Protein AF-W2CES5-F1 (afdb_monomer_lite)

InterPro domains:
  IPR007936 Virulence-associated protein E-like domain [PF05272] (4-93)

Structure (mmCIF, N/CA/C/O backbone):
data_AF-W2CES5-F1
#
_entry.id   AF-W2CES5-F1
#
loop_
_atom_site.group_PDB
_atom_site.id
_atom_site.type_symbol
_atom_site.label_atom_id
_atom_site.label_alt_id
_atom_site.label_comp_id
_atom_site.label_asym_id
_atom_site.label_entity_id
_atom_site.label_seq_id
_atom_site.pdbx_PDB_ins_code
_atom_site.Cartn_x
_atom_site.Cartn_y
_atom_site.Cartn_z
_atom_site.occupancy
_atom_site.B_iso_or_equiv
_atom_site.auth_seq_id
_atom_site.auth_comp_id
_atom_site.auth_asym_id
_atom_site.auth_atom_id
_atom_site.pdbx_PDB_model_num
ATOM 1 N N . PRO A 1 1 ? -8.279 3.697 -14.169 1.00 76.44 1 PRO A N 1
ATOM 2 C CA . PRO A 1 1 ? -8.435 4.244 -12.798 1.00 76.44 1 PRO A CA 1
ATOM 3 C C . PRO A 1 1 ? -8.388 5.783 -12.778 1.00 76.44 1 PRO A C 1
ATOM 5 O O . PRO A 1 1 ? -7.478 6.381 -13.351 1.00 76.44 1 PRO A O 1
ATOM 8 N N . MET A 1 2 ? -9.388 6.410 -12.150 1.00 83.12 2 MET A N 1
ATOM 9 C CA . MET A 1 2 ? -9.498 7.867 -11.983 1.00 83.12 2 MET A CA 1
ATOM 10 C C . MET A 1 2 ? -9.436 8.230 -10.497 1.00 83.12 2 MET A C 1
ATOM 12 O O . MET A 1 2 ? -9.856 7.448 -9.644 1.00 83.12 2 MET A O 1
ATOM 16 N N . VAL A 1 3 ? -8.913 9.413 -10.187 1.00 83.44 3 VAL A N 1
ATOM 17 C CA . VAL A 1 3 ? -8.827 9.955 -8.831 1.00 83.44 3 VAL A CA 1
ATOM 18 C C . VAL A 1 3 ? -9.675 11.208 -8.741 1.00 83.44 3 VAL A C 1
ATOM 20 O O . VAL A 1 3 ? -9.553 12.117 -9.557 1.00 83.44 3 VAL A O 1
ATOM 23 N N . LYS A 1 4 ? -10.516 11.256 -7.710 1.00 87.06 4 LYS A N 1
ATOM 24 C CA . LYS A 1 4 ? -11.287 12.440 -7.343 1.00 87.06 4 LYS A CA 1
ATOM 25 C C . LYS A 1 4 ? -10.393 13.406 -6.581 1.00 87.06 4 LYS A C 1
ATOM 27 O O . LYS A 1 4 ? -9.937 13.076 -5.486 1.00 87.06 4 LYS A O 1
ATOM 32 N N . TYR A 1 5 ? -10.153 14.580 -7.148 1.00 86.50 5 TYR A N 1
ATOM 33 C CA . TYR A 1 5 ? -9.384 15.639 -6.506 1.00 86.50 5 TYR A CA 1
ATOM 34 C C . TYR A 1 5 ? -10.018 17.000 -6.793 1.00 86.50 5 TYR A C 1
ATOM 36 O O . TYR A 1 5 ? -10.640 17.211 -7.828 1.00 86.50 5 TYR A O 1
ATOM 44 N N . ARG A 1 6 ? -9.893 17.922 -5.838 1.00 89.38 6 ARG A N 1
ATOM 45 C CA . ARG A 1 6 ? -10.288 19.321 -6.005 1.00 89.38 6 ARG A CA 1
ATOM 46 C C . ARG A 1 6 ? -9.020 20.151 -6.013 1.00 89.38 6 ARG A C 1
ATOM 48 O O . ARG A 1 6 ? -8.342 20.216 -4.984 1.00 89.38 6 ARG A O 1
ATOM 55 N N . MET A 1 7 ? -8.715 20.781 -7.141 1.00 87.69 7 MET A N 1
ATOM 56 C CA . MET A 1 7 ? -7.562 21.669 -7.230 1.00 87.69 7 MET A CA 1
ATOM 57 C C . MET A 1 7 ? -7.689 22.840 -6.242 1.00 87.69 7 MET A C 1
ATOM 59 O O . MET A 1 7 ? -8.796 23.183 -5.802 1.00 87.69 7 MET A O 1
ATOM 63 N N . PRO A 1 8 ? -6.569 23.465 -5.840 1.00 91.94 8 PRO A N 1
ATOM 64 C CA . PRO A 1 8 ? -6.629 24.684 -5.049 1.00 91.94 8 PRO A CA 1
ATOM 65 C C . PRO A 1 8 ? -7.541 25.712 -5.732 1.00 91.94 8 PRO A C 1
ATOM 67 O O . PRO A 1 8 ? -7.416 25.947 -6.928 1.00 91.94 8 PRO A O 1
ATOM 70 N N . TYR A 1 9 ? -8.445 26.320 -4.959 1.00 90.44 9 TYR A N 1
ATOM 71 C CA . TYR A 1 9 ? -9.442 27.309 -5.406 1.00 90.44 9 TYR A CA 1
ATOM 72 C C . TYR A 1 9 ? -10.606 26.795 -6.270 1.00 90.44 9 TYR A C 1
ATOM 74 O O . TYR A 1 9 ? -11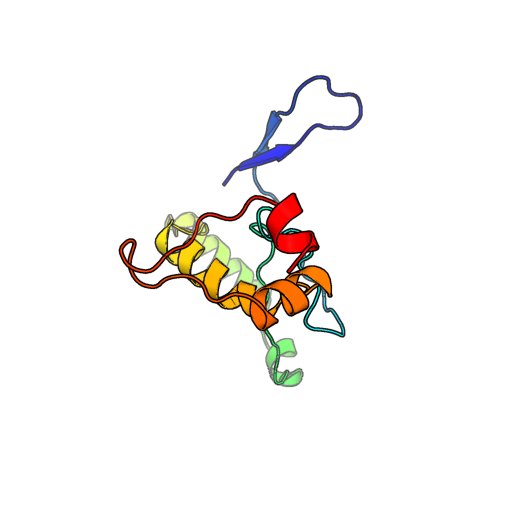.506 27.583 -6.567 1.00 90.44 9 TYR A O 1
ATOM 82 N N . ASP A 1 10 ? -10.664 25.502 -6.599 1.00 90.38 10 ASP A N 1
ATOM 83 C CA . ASP A 1 10 ? -11.820 24.948 -7.303 1.00 90.38 10 ASP A CA 1
ATOM 84 C C . ASP A 1 10 ? -13.041 24.772 -6.400 1.00 90.38 10 ASP A C 1
ATOM 86 O O . ASP A 1 10 ? -12.942 24.514 -5.196 1.00 90.38 10 ASP A O 1
ATOM 90 N N . LYS A 1 11 ? -14.227 24.89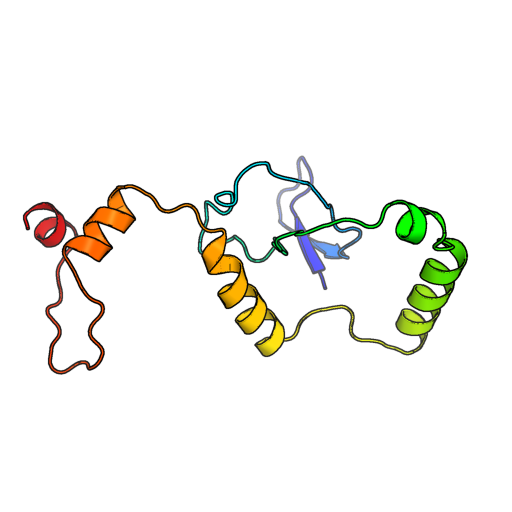4 -7.005 1.00 89.06 11 LYS A N 1
ATOM 91 C CA . LYS A 1 11 ? -15.513 24.753 -6.301 1.00 89.06 11 LYS A CA 1
ATOM 92 C C . LYS A 1 11 ? -15.990 23.306 -6.225 1.00 89.06 11 LYS A C 1
ATOM 94 O O . LYS A 1 11 ? -16.691 22.949 -5.279 1.00 89.06 11 LYS A O 1
ATOM 99 N N . HIS A 1 12 ? -15.616 22.483 -7.199 1.00 90.94 12 HIS A N 1
ATOM 100 C CA . HIS A 1 12 ? -16.113 21.121 -7.354 1.00 90.94 12 HIS A CA 1
ATOM 101 C C . HIS A 1 12 ? -14.961 20.123 -7.409 1.00 90.94 12 HIS A C 1
ATOM 103 O O . HIS A 1 12 ? -13.850 20.455 -7.802 1.00 90.94 12 HIS A O 1
ATOM 109 N N . VAL A 1 13 ? -15.232 18.903 -6.952 1.00 91.12 13 VAL A N 1
ATOM 110 C CA . VAL A 1 13 ? -14.299 17.783 -7.074 1.00 91.12 13 VAL A CA 1
ATOM 111 C C . VAL A 1 13 ? -14.406 17.249 -8.495 1.00 91.12 13 VAL A C 1
ATOM 113 O O . VAL A 1 13 ? -15.509 16.928 -8.938 1.00 91.12 13 VAL A O 1
ATOM 116 N N . GLU A 1 14 ? -13.274 17.122 -9.174 1.00 91.38 14 GLU A N 1
ATOM 117 C CA . GLU A 1 14 ? -13.193 16.581 -10.527 1.00 91.38 14 GLU A CA 1
ATOM 118 C C . GLU A 1 14 ? -12.467 15.233 -10.527 1.00 91.38 14 GLU A C 1
ATOM 120 O O . GLU A 1 14 ? -11.716 14.894 -9.605 1.00 91.38 14 GLU A O 1
ATOM 125 N N . GLU A 1 15 ? -12.736 14.424 -11.550 1.00 90.06 15 GLU A N 1
ATOM 126 C CA . GLU A 1 15 ? -12.058 13.149 -11.757 1.00 90.06 15 GLU A CA 1
ATOM 127 C C . GLU A 1 15 ? -10.895 13.329 -12.734 1.00 90.06 15 GLU A C 1
ATOM 129 O O . GLU A 1 15 ? -11.083 13.711 -13.888 1.00 90.06 15 GLU A O 1
ATOM 134 N N . HIS A 1 16 ? -9.688 12.999 -12.282 1.00 86.31 16 HIS A N 1
ATOM 135 C CA . HIS A 1 16 ? -8.470 13.072 -13.082 1.00 86.31 16 HIS A CA 1
ATOM 136 C C . HIS A 1 16 ? -7.844 11.685 -13.270 1.00 86.31 16 HIS A C 1
ATOM 138 O O . HIS A 1 16 ? -8.025 10.803 -12.425 1.00 86.31 16 HIS A O 1
ATOM 144 N N . PRO A 1 17 ? -7.076 11.461 -14.349 1.00 86.38 17 PRO A N 1
ATOM 145 C CA . PRO A 1 17 ? -6.299 10.237 -14.504 1.00 86.38 17 PRO A CA 1
ATOM 146 C C . PRO A 1 17 ? -5.321 10.038 -13.339 1.00 86.38 17 PRO A C 1
ATOM 148 O O . PRO A 1 17 ? -4.670 10.981 -12.890 1.00 86.38 17 PRO A O 1
ATOM 151 N N . HIS A 1 18 ? -5.190 8.800 -12.861 1.00 83.62 18 HIS A N 1
ATOM 152 C CA . HIS A 1 18 ? -4.154 8.458 -11.889 1.00 83.62 18 HIS A CA 1
ATOM 153 C C . HIS A 1 18 ? -2.778 8.478 -12.567 1.00 83.62 18 HIS A C 1
ATOM 155 O O . HIS A 1 18 ? -2.498 7.631 -13.413 1.00 83.62 18 HIS A O 1
ATOM 161 N N . MET A 1 19 ? -1.940 9.457 -12.218 1.00 83.94 19 MET A N 1
ATOM 162 C CA . MET A 1 19 ? -0.673 9.708 -12.917 1.00 83.94 19 MET A CA 1
ATOM 163 C C . MET A 1 19 ? 0.521 8.964 -12.318 1.00 83.94 19 MET A C 1
ATOM 165 O O . MET A 1 19 ? 1.413 8.552 -13.054 1.00 83.94 19 MET A O 1
ATOM 169 N N . ALA A 1 20 ? 0.570 8.827 -10.994 1.00 84.06 20 ALA A N 1
ATOM 170 C CA . ALA A 1 20 ? 1.721 8.269 -10.298 1.00 84.06 20 ALA A CA 1
ATOM 171 C C . ALA A 1 20 ? 1.317 7.680 -8.947 1.00 84.06 20 ALA A C 1
ATOM 173 O O . ALA A 1 20 ? 0.409 8.187 -8.292 1.00 84.06 20 ALA A O 1
ATOM 174 N N . SER A 1 21 ? 2.058 6.658 -8.525 1.00 85.56 21 SER A N 1
ATOM 175 C CA . SER A 1 21 ? 2.026 6.124 -7.166 1.00 85.56 21 SER A CA 1
ATOM 176 C C . SER A 1 21 ? 3.249 6.614 -6.399 1.00 85.56 21 SER A C 1
ATOM 178 O O . SER A 1 21 ? 4.325 6.782 -6.973 1.00 85.56 21 SER A O 1
ATOM 180 N N . PHE A 1 22 ? 3.093 6.799 -5.093 1.00 88.12 22 PHE A N 1
ATOM 181 C CA . PHE A 1 22 ? 4.201 7.099 -4.193 1.00 88.12 22 PHE A CA 1
ATOM 182 C C . PHE A 1 22 ? 4.540 5.865 -3.370 1.00 88.12 22 PHE A C 1
ATOM 184 O O . PHE A 1 22 ? 3.661 5.080 -3.020 1.00 88.12 22 PHE A O 1
ATOM 191 N N . VAL A 1 23 ? 5.821 5.718 -3.052 1.00 90.00 23 VAL A N 1
ATOM 192 C CA . VAL A 1 23 ? 6.323 4.686 -2.149 1.00 90.00 23 VAL A CA 1
ATOM 193 C C . VAL A 1 23 ? 7.076 5.365 -1.014 1.00 90.00 23 VAL A C 1
ATOM 195 O O . VAL A 1 23 ? 7.815 6.326 -1.235 1.00 90.00 23 VAL A O 1
ATOM 198 N N . ALA A 1 24 ? 6.861 4.882 0.203 1.00 88.75 24 ALA A N 1
ATOM 199 C CA . ALA A 1 24 ? 7.519 5.364 1.406 1.00 88.75 24 ALA A CA 1
ATOM 200 C C . ALA A 1 24 ? 7.805 4.182 2.336 1.00 88.75 24 ALA A C 1
ATOM 202 O O . ALA A 1 24 ? 7.113 3.168 2.286 1.00 88.75 24 ALA A O 1
ATOM 203 N N . SER A 1 25 ? 8.823 4.326 3.182 1.00 89.12 25 SER A N 1
ATOM 204 C CA . SER A 1 25 ? 9.135 3.380 4.253 1.00 89.12 25 SER A CA 1
ATOM 205 C C . SER A 1 25 ? 8.697 3.949 5.598 1.00 89.12 25 SER A C 1
ATOM 207 O O . SER A 1 25 ? 8.913 5.133 5.867 1.00 89.12 25 SER A O 1
ATOM 209 N N . VAL A 1 26 ? 8.154 3.094 6.456 1.00 86.50 26 VAL A N 1
ATOM 210 C CA . VAL A 1 26 ? 7.793 3.409 7.843 1.00 86.50 26 VAL A CA 1
ATOM 211 C C . VAL A 1 26 ? 8.598 2.521 8.793 1.00 86.50 26 VAL A C 1
ATOM 213 O O . VAL A 1 26 ? 9.015 1.431 8.415 1.00 86.50 26 VAL A O 1
ATOM 216 N N . ASN A 1 27 ? 8.859 3.001 10.012 1.00 81.44 27 ASN A N 1
ATOM 217 C CA . ASN A 1 27 ? 9.625 2.241 11.011 1.00 81.44 27 ASN A CA 1
ATOM 218 C C . ASN A 1 27 ? 8.764 1.254 11.814 1.00 81.44 27 ASN A C 1
ATOM 220 O O . ASN A 1 27 ? 9.307 0.328 12.406 1.00 81.44 27 ASN A O 1
ATOM 224 N N . GLY A 1 28 ? 7.455 1.492 11.896 1.00 76.69 28 GLY A N 1
ATOM 225 C CA . GLY A 1 28 ? 6.501 0.641 12.604 1.00 76.69 28 GLY A CA 1
ATOM 226 C C . GLY A 1 28 ? 5.394 0.182 11.664 1.00 76.69 28 GLY A C 1
ATOM 227 O O . GLY A 1 28 ? 5.178 0.802 10.622 1.00 76.69 28 GLY A O 1
ATOM 228 N N . ASN A 1 29 ? 4.697 -0.885 12.046 1.00 75.62 29 ASN A N 1
ATOM 229 C CA . ASN A 1 29 ? 3.639 -1.471 11.222 1.00 75.62 29 ASN A CA 1
ATOM 230 C C . ASN A 1 29 ? 2.310 -0.710 11.338 1.00 75.62 29 ASN A C 1
ATOM 232 O O . ASN A 1 29 ? 1.502 -0.765 10.419 1.00 75.62 29 ASN A O 1
ATOM 236 N N . ASP A 1 30 ? 2.128 0.079 12.396 1.00 75.69 30 ASP A N 1
ATOM 237 C CA . ASP A 1 30 ? 0.861 0.739 12.710 1.00 75.69 30 ASP A CA 1
ATOM 238 C C . ASP A 1 30 ? 0.812 2.149 12.106 1.00 75.69 30 ASP A C 1
ATOM 240 O O . ASP A 1 30 ? 1.137 3.144 12.760 1.00 75.69 30 ASP A O 1
ATOM 244 N N . PHE A 1 31 ? 0.424 2.259 10.833 1.00 80.06 31 PHE A N 1
ATOM 245 C CA . PHE A 1 31 ? 0.314 3.564 10.158 1.00 80.06 31 PHE A CA 1
ATOM 246 C C . PHE A 1 31 ? -1.042 3.820 9.498 1.00 80.06 31 PHE A C 1
ATOM 248 O O . PHE A 1 31 ? -1.339 4.961 9.131 1.00 80.06 31 PHE A O 1
ATOM 255 N N . LEU A 1 32 ? -1.882 2.794 9.361 1.00 81.75 32 LEU A N 1
ATOM 256 C CA . LEU A 1 32 ? -3.225 2.943 8.815 1.00 81.75 32 LEU A CA 1
ATOM 257 C C . LEU A 1 32 ? -4.196 3.316 9.941 1.00 81.75 32 LEU A C 1
ATOM 259 O O . LEU A 1 32 ? -4.652 2.465 10.697 1.00 81.75 32 LEU A O 1
ATOM 263 N N . THR A 1 33 ? -4.487 4.612 10.075 1.00 74.62 33 THR A N 1
ATOM 264 C CA . THR A 1 33 ? -5.357 5.153 11.138 1.00 74.62 33 THR A CA 1
ATOM 265 C C . THR A 1 33 ? -6.837 5.203 10.765 1.00 74.62 33 THR A C 1
ATOM 267 O O . THR A 1 33 ? -7.686 5.269 11.647 1.00 74.62 33 THR A O 1
ATOM 270 N N . ASP A 1 34 ? -7.163 5.186 9.470 1.00 72.25 34 ASP A N 1
ATOM 271 C CA . ASP A 1 34 ? -8.542 5.153 8.979 1.00 72.25 34 ASP A CA 1
ATOM 272 C C . ASP A 1 34 ? -8.852 3.761 8.400 1.00 72.25 34 ASP A C 1
ATOM 274 O O . ASP A 1 34 ? -8.464 3.477 7.256 1.00 72.25 34 ASP A O 1
ATOM 278 N N . PRO A 1 35 ? -9.568 2.892 9.138 1.00 60.34 35 PRO A N 1
ATOM 279 C CA . PRO A 1 35 ? -9.894 1.541 8.681 1.00 60.34 35 PRO A CA 1
ATOM 280 C C . PRO A 1 35 ? -10.775 1.531 7.419 1.00 60.34 35 PRO A C 1
ATOM 282 O O . PRO A 1 35 ? -10.784 0.554 6.675 1.00 60.34 35 PRO A O 1
ATOM 285 N N . THR A 1 36 ? -11.478 2.630 7.114 1.00 61.75 36 THR A N 1
ATOM 286 C CA . THR A 1 36 ? -12.378 2.730 5.949 1.00 61.75 36 THR A CA 1
ATOM 287 C C . THR A 1 36 ? -11.740 3.414 4.733 1.00 61.75 36 THR A C 1
ATOM 289 O O . THR A 1 36 ? -12.116 3.136 3.583 1.00 61.75 36 THR A O 1
ATOM 292 N N . GLY A 1 37 ? -10.758 4.290 4.976 1.00 62.56 37 GLY A N 1
ATOM 293 C CA . GLY A 1 37 ? -10.091 5.139 3.983 1.00 62.56 37 GLY A CA 1
ATOM 294 C C . GLY A 1 37 ? -8.717 4.656 3.515 1.00 62.56 37 GLY A C 1
ATOM 295 O O . GLY A 1 37 ? -8.169 5.220 2.562 1.00 62.56 37 GLY A O 1
ATOM 296 N N . SER A 1 38 ? -8.189 3.576 4.095 1.00 64.75 38 SER A N 1
ATOM 297 C CA . SER A 1 38 ? -6.845 3.047 3.796 1.00 64.75 38 SER A CA 1
ATOM 298 C C . SER A 1 38 ? -6.701 2.330 2.445 1.00 64.75 38 SER A C 1
ATOM 300 O O . SER A 1 38 ? -5.646 1.807 2.111 1.00 64.75 38 SER A O 1
ATOM 302 N N . ARG A 1 39 ? -7.730 2.397 1.593 1.00 66.75 39 ARG A N 1
ATOM 303 C CA . ARG A 1 39 ? -7.815 1.789 0.247 1.00 66.75 39 ARG A CA 1
ATOM 304 C C . ARG A 1 39 ? -6.747 2.244 -0.752 1.00 66.75 39 ARG A C 1
ATOM 306 O O . ARG A 1 39 ? -6.683 1.717 -1.856 1.00 66.75 39 ARG A O 1
ATOM 313 N N . ARG A 1 40 ? -5.993 3.291 -0.413 1.00 77.81 40 ARG A N 1
ATOM 314 C CA . ARG A 1 40 ? -4.950 3.892 -1.259 1.00 77.81 40 ARG A CA 1
ATOM 315 C C . ARG A 1 40 ? -3.540 3.479 -0.843 1.00 77.81 40 ARG A C 1
ATOM 317 O O . ARG A 1 40 ? -2.584 3.932 -1.466 1.00 77.81 40 ARG A O 1
ATOM 324 N N . PHE A 1 41 ? -3.415 2.654 0.192 1.00 83.38 41 PHE A N 1
ATOM 325 C CA . PHE A 1 41 ? -2.145 2.108 0.637 1.00 83.38 41 PHE A CA 1
ATOM 326 C C . PHE A 1 41 ? -2.022 0.658 0.179 1.00 83.38 41 PHE A C 1
ATOM 328 O O . PHE A 1 41 ? -2.985 -0.101 0.224 1.00 83.38 41 PHE A O 1
ATOM 335 N N . LEU A 1 42 ? -0.823 0.299 -0.270 1.00 87.00 42 LEU A N 1
ATOM 336 C CA . LEU A 1 42 ? -0.423 -1.070 -0.580 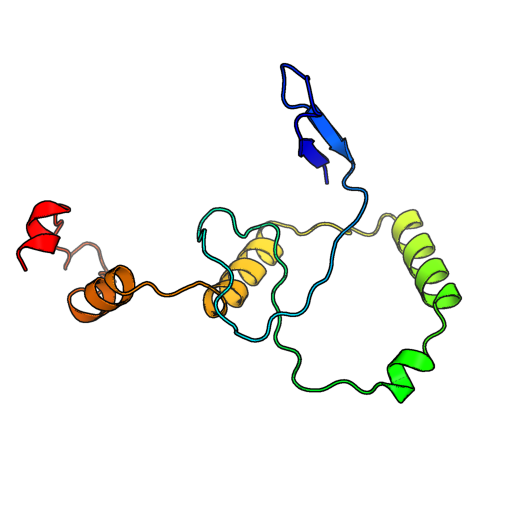1.00 87.00 42 LEU A CA 1
ATOM 337 C C . LEU A 1 42 ? 0.671 -1.458 0.420 1.00 87.00 42 LEU A C 1
ATOM 339 O O . LEU A 1 42 ? 1.852 -1.377 0.072 1.00 87.00 42 LEU A O 1
ATOM 343 N N . PRO A 1 43 ? 0.312 -1.742 1.685 1.00 87.81 43 PRO A N 1
ATOM 344 C CA . PRO A 1 43 ? 1.291 -2.093 2.698 1.00 87.81 43 PRO A CA 1
ATOM 345 C C . PRO A 1 43 ? 1.843 -3.494 2.434 1.00 87.81 43 PRO A C 1
ATOM 347 O O . PRO A 1 43 ? 1.114 -4.404 2.048 1.00 87.81 43 PRO A O 1
ATOM 350 N N . PHE A 1 44 ? 3.138 -3.669 2.654 1.00 87.06 44 PHE A N 1
ATOM 351 C CA . PHE A 1 44 ? 3.765 -4.981 2.721 1.00 87.06 44 PHE A CA 1
ATOM 352 C C . PHE A 1 44 ? 5.026 -4.889 3.574 1.00 87.06 44 PHE A C 1
ATOM 354 O O . PHE A 1 44 ? 5.700 -3.855 3.607 1.00 87.06 44 PHE A O 1
ATOM 361 N N . GLU A 1 45 ? 5.353 -5.979 4.257 1.00 88.06 45 GLU A N 1
ATOM 362 C CA . GLU A 1 45 ? 6.579 -6.077 5.038 1.00 88.06 45 GLU A CA 1
ATOM 363 C C . GLU A 1 45 ? 7.751 -6.490 4.139 1.00 88.06 45 GLU A C 1
ATOM 365 O O . GLU A 1 45 ? 7.660 -7.420 3.334 1.00 88.06 45 GLU A O 1
ATOM 370 N N . VAL A 1 46 ? 8.883 -5.798 4.279 1.00 88.31 46 VAL A N 1
ATOM 371 C CA . VAL A 1 46 ? 10.116 -6.123 3.556 1.00 88.31 46 VAL A CA 1
ATOM 372 C C . VAL A 1 46 ? 11.078 -6.831 4.501 1.00 88.31 46 VAL A C 1
ATOM 374 O O . VAL A 1 46 ? 11.744 -6.193 5.310 1.00 88.31 46 VAL A O 1
ATOM 377 N N . LEU A 1 47 ? 11.189 -8.154 4.361 1.00 90.69 47 LEU A N 1
ATOM 378 C CA . LEU A 1 47 ? 12.052 -8.978 5.217 1.00 90.69 47 LEU A CA 1
ATOM 379 C C . LEU A 1 47 ? 13.548 -8.781 4.929 1.00 90.69 47 LEU A C 1
ATOM 381 O O . LEU A 1 47 ? 14.380 -8.809 5.832 1.00 90.69 47 LEU A O 1
ATOM 385 N N . SER A 1 48 ? 13.917 -8.621 3.655 1.00 93.31 48 SER A N 1
ATOM 386 C CA . SER A 1 48 ? 15.299 -8.366 3.240 1.00 93.31 48 SER A CA 1
ATOM 387 C C . SER A 1 48 ? 15.356 -7.753 1.843 1.00 93.31 48 SER A C 1
ATOM 389 O O . SER A 1 48 ? 14.441 -7.924 1.038 1.00 93.31 48 SER A O 1
ATOM 391 N N . ILE A 1 49 ? 16.448 -7.041 1.550 1.00 92.19 49 ILE A N 1
ATOM 392 C CA . ILE A 1 49 ? 16.688 -6.420 0.245 1.00 92.19 49 ILE A CA 1
ATOM 393 C C . ILE A 1 49 ? 18.050 -6.869 -0.277 1.00 92.19 49 ILE A C 1
ATOM 395 O O . ILE A 1 49 ? 19.087 -6.557 0.310 1.00 92.19 49 ILE A O 1
ATOM 399 N N . ASP A 1 50 ? 18.058 -7.536 -1.431 1.00 95.62 50 ASP A N 1
ATOM 400 C CA . ASP A 1 50 ? 19.282 -7.742 -2.205 1.00 95.62 50 ASP A CA 1
ATOM 401 C C . ASP A 1 50 ? 19.570 -6.497 -3.054 1.00 95.62 50 ASP A C 1
ATOM 403 O O . ASP A 1 50 ? 19.079 -6.330 -4.176 1.00 95.62 50 ASP A O 1
ATOM 407 N N . ILE A 1 51 ? 20.382 -5.599 -2.496 1.00 94.44 51 ILE A N 1
ATOM 408 C CA . ILE A 1 51 ? 20.713 -4.325 -3.138 1.00 94.44 51 ILE A CA 1
ATOM 409 C C . ILE A 1 51 ? 21.558 -4.493 -4.406 1.00 94.44 51 ILE A C 1
ATOM 411 O O . ILE A 1 51 ? 21.458 -3.674 -5.321 1.00 94.44 51 ILE A O 1
ATOM 415 N N . ASN A 1 52 ? 22.384 -5.540 -4.485 1.00 96.50 52 ASN A N 1
ATOM 416 C CA . ASN A 1 52 ? 23.243 -5.767 -5.646 1.00 96.50 52 ASN A CA 1
ATOM 417 C C . ASN A 1 52 ? 22.400 -6.217 -6.833 1.00 96.50 52 ASN A C 1
ATOM 419 O O . ASN A 1 52 ? 22.540 -5.676 -7.931 1.00 96.50 52 ASN A O 1
ATOM 423 N N . ARG A 1 53 ? 21.465 -7.140 -6.587 1.00 95.19 53 ARG A N 1
ATOM 424 C CA . ARG A 1 53 ? 20.495 -7.559 -7.595 1.00 95.19 53 ARG A CA 1
ATOM 425 C C . ARG A 1 53 ? 19.607 -6.399 -8.030 1.00 95.19 53 ARG A C 1
ATOM 427 O O . ARG A 1 53 ? 19.439 -6.212 -9.229 1.00 95.19 53 ARG A O 1
ATOM 434 N N . ALA A 1 54 ? 19.103 -5.591 -7.094 1.00 92.31 54 ALA A N 1
ATOM 435 C CA . ALA A 1 54 ? 18.269 -4.430 -7.419 1.00 92.31 54 ALA A CA 1
ATOM 436 C C . ALA A 1 54 ? 18.997 -3.412 -8.316 1.00 92.31 54 ALA A C 1
ATOM 438 O O . ALA A 1 54 ? 18.421 -2.917 -9.280 1.00 92.31 54 ALA A O 1
ATOM 439 N N . ARG A 1 55 ? 20.282 -3.142 -8.050 1.00 94.62 55 ARG A N 1
ATOM 440 C CA . ARG A 1 55 ? 21.111 -2.239 -8.871 1.00 94.62 55 ARG A CA 1
ATOM 441 C C . ARG A 1 55 ? 21.441 -2.794 -10.255 1.00 94.62 55 ARG A C 1
ATOM 443 O O . ARG A 1 55 ? 21.708 -2.014 -11.162 1.00 94.62 55 ARG A O 1
ATOM 450 N N . ALA A 1 56 ? 21.454 -4.116 -10.411 1.00 96.56 56 ALA A N 1
ATOM 451 C CA . ALA A 1 56 ? 21.714 -4.767 -11.691 1.00 96.56 56 ALA A CA 1
ATOM 452 C C . ALA A 1 56 ? 20.494 -4.758 -12.631 1.00 96.56 56 ALA A C 1
ATOM 454 O O . ALA A 1 56 ? 20.642 -5.034 -13.822 1.00 96.56 56 ALA A O 1
ATOM 455 N N . VAL A 1 57 ? 19.295 -4.451 -12.122 1.00 95.44 57 VAL A N 1
ATOM 456 C CA . VAL A 1 57 ? 18.084 -4.349 -12.944 1.00 95.44 57 VAL A CA 1
ATOM 457 C C . VAL A 1 57 ? 18.189 -3.140 -13.875 1.00 95.44 57 VAL A C 1
ATOM 459 O O . VAL A 1 57 ? 18.343 -2.003 -13.433 1.00 95.44 57 VAL A O 1
ATOM 462 N N . SER A 1 58 ? 18.068 -3.379 -15.182 1.00 96.38 58 SER A N 1
ATOM 463 C CA . SER A 1 58 ? 17.983 -2.307 -16.175 1.00 96.38 58 SER A CA 1
ATOM 464 C C . SER A 1 58 ? 16.598 -1.667 -16.138 1.00 96.38 58 SER A C 1
ATOM 466 O O . SER A 1 58 ? 15.604 -2.299 -16.498 1.00 96.38 58 SER A O 1
ATOM 468 N N . MET A 1 59 ? 16.532 -0.395 -15.743 1.00 95.25 59 MET A N 1
ATOM 469 C CA . MET A 1 59 ? 15.267 0.341 -15.715 1.00 95.25 59 MET A CA 1
ATOM 470 C C . MET A 1 59 ? 14.699 0.577 -17.125 1.00 95.25 59 MET A C 1
ATOM 472 O O . MET A 1 59 ? 13.484 0.604 -17.299 1.00 95.25 59 MET A O 1
ATOM 476 N N . ASP A 1 60 ? 15.556 0.662 -18.146 1.00 97.25 60 ASP A N 1
ATOM 477 C CA . ASP A 1 60 ? 15.121 0.748 -19.546 1.00 97.25 60 ASP A CA 1
ATOM 478 C C . ASP A 1 60 ? 14.348 -0.507 -19.967 1.00 97.25 60 ASP A C 1
ATOM 480 O O . ASP A 1 60 ? 13.310 -0.405 -20.621 1.00 97.25 60 ASP A O 1
ATOM 484 N N . ALA A 1 61 ? 14.818 -1.689 -19.549 1.00 96.94 61 ALA A N 1
ATOM 485 C CA . ALA A 1 61 ? 14.122 -2.947 -19.803 1.00 96.94 61 ALA A CA 1
ATOM 486 C C . ALA A 1 61 ? 12.768 -2.997 -19.076 1.00 96.94 61 ALA A C 1
ATOM 488 O O . ALA A 1 61 ? 11.763 -3.357 -19.687 1.00 96.94 61 ALA A O 1
ATOM 489 N N . VAL A 1 62 ? 12.725 -2.557 -17.812 1.00 95.69 62 VAL A N 1
ATOM 490 C CA . VAL A 1 62 ? 11.482 -2.469 -17.025 1.00 95.69 62 VAL A CA 1
ATOM 491 C C . VAL A 1 62 ? 10.462 -1.553 -17.707 1.00 95.69 62 VAL A C 1
ATOM 493 O O . VAL A 1 62 ? 9.303 -1.932 -17.876 1.00 95.69 62 VAL A O 1
ATOM 496 N N . TYR A 1 63 ? 10.873 -0.363 -18.155 1.00 95.44 63 TYR A N 1
ATOM 497 C CA . TYR A 1 63 ? 9.969 0.554 -18.852 1.00 95.44 63 TYR A CA 1
ATOM 498 C C . TYR A 1 63 ? 9.535 0.035 -20.224 1.00 95.44 63 TYR A C 1
ATOM 500 O O . TYR A 1 63 ? 8.387 0.253 -20.622 1.00 95.44 63 TYR A O 1
ATOM 508 N N . ALA A 1 64 ? 10.418 -0.659 -20.947 1.00 97.38 64 ALA A N 1
ATOM 509 C CA . ALA A 1 64 ? 10.070 -1.290 -22.215 1.00 97.38 64 ALA A CA 1
ATOM 510 C C . ALA A 1 64 ? 8.982 -2.360 -22.027 1.00 97.38 64 ALA A C 1
ATOM 512 O O . ALA A 1 64 ? 7.995 -2.368 -22.768 1.00 97.38 64 ALA A O 1
ATOM 513 N N . GLU A 1 65 ? 9.118 -3.207 -21.005 1.00 97.06 65 GLU A N 1
ATOM 514 C CA . GLU A 1 65 ? 8.126 -4.227 -20.658 1.00 97.06 65 GLU A CA 1
ATOM 515 C C . GLU A 1 65 ? 6.801 -3.601 -20.205 1.00 97.06 65 GLU A C 1
ATOM 517 O O . GLU A 1 65 ? 5.745 -3.940 -20.741 1.00 97.06 65 GLU A O 1
ATOM 522 N N . ALA A 1 66 ? 6.846 -2.616 -19.302 1.00 94.81 66 ALA A N 1
ATOM 523 C CA . ALA A 1 66 ? 5.653 -1.911 -18.833 1.00 94.81 66 ALA A CA 1
ATOM 524 C C . ALA A 1 66 ? 4.880 -1.250 -19.988 1.00 94.81 66 ALA A C 1
ATOM 526 O O . ALA A 1 66 ? 3.652 -1.339 -20.059 1.00 94.81 66 ALA A O 1
ATOM 527 N N . LYS A 1 67 ? 5.593 -0.633 -20.940 1.00 95.25 67 LYS A N 1
ATOM 528 C CA . LYS A 1 67 ? 4.987 -0.064 -22.151 1.00 95.25 67 LYS A CA 1
ATOM 529 C C . LYS A 1 67 ? 4.349 -1.145 -23.023 1.00 95.25 67 LYS A C 1
ATOM 531 O O . LYS A 1 67 ? 3.247 -0.931 -23.524 1.00 95.25 67 LYS A O 1
ATOM 536 N N . SER A 1 68 ? 5.017 -2.284 -23.196 1.00 97.38 68 SER A N 1
ATOM 537 C CA . SER A 1 68 ? 4.482 -3.417 -23.960 1.00 97.38 68 SER A CA 1
ATOM 538 C C . SER A 1 68 ? 3.192 -3.960 -23.337 1.00 97.38 68 SER A C 1
ATOM 540 O O . SER A 1 68 ? 2.216 -4.172 -24.052 1.00 97.38 68 SER A O 1
ATOM 542 N N . LEU A 1 69 ? 3.158 -4.130 -22.010 1.00 96.06 69 LEU A N 1
ATOM 543 C CA . LEU A 1 69 ? 1.967 -4.557 -21.265 1.00 96.06 69 LEU A CA 1
ATOM 544 C C . LEU A 1 69 ? 0.817 -3.553 -21.402 1.00 96.06 69 LEU A C 1
ATOM 546 O O . LEU A 1 69 ? -0.330 -3.929 -21.633 1.00 96.06 69 LEU A O 1
ATOM 550 N N . LEU A 1 70 ? 1.116 -2.256 -21.320 1.00 92.50 70 LEU A N 1
ATOM 551 C CA . LEU A 1 70 ? 0.104 -1.225 -21.528 1.00 92.50 70 LEU A CA 1
ATOM 552 C C . LEU A 1 70 ? -0.486 -1.296 -22.946 1.00 92.50 70 LEU A C 1
ATOM 554 O O . LEU A 1 70 ? -1.700 -1.210 -23.119 1.00 92.50 70 LEU A O 1
ATOM 558 N N . GLN A 1 71 ? 0.365 -1.481 -23.959 1.00 95.38 71 GLN A N 1
ATOM 559 C CA . GLN A 1 71 ? -0.056 -1.592 -25.358 1.00 95.38 71 GLN A CA 1
ATOM 560 C C . GLN A 1 71 ? -0.841 -2.876 -25.650 1.00 95.38 71 GLN A C 1
ATOM 562 O O . GLN A 1 71 ? -1.702 -2.863 -26.528 1.00 95.38 71 GLN A O 1
ATOM 567 N N . SER A 1 72 ? -0.587 -3.963 -24.915 1.00 96.81 72 SER A N 1
ATOM 568 C CA . SER A 1 72 ? -1.346 -5.213 -25.032 1.00 96.81 72 SER A CA 1
ATOM 569 C C . SER A 1 72 ? -2.694 -5.188 -24.300 1.00 96.81 72 SER A C 1
ATOM 571 O O . SER A 1 72 ? -3.439 -6.163 -24.371 1.00 96.81 72 SER A O 1
ATOM 573 N N . GLY A 1 73 ? -3.034 -4.084 -23.624 1.00 94.12 73 GLY A N 1
ATOM 574 C CA . GLY A 1 73 ? -4.286 -3.947 -22.879 1.00 94.12 73 GLY A CA 1
ATOM 575 C C . GLY A 1 73 ? -4.260 -4.627 -21.511 1.00 94.12 73 GLY A C 1
ATOM 576 O O . GLY A 1 73 ? -5.316 -4.983 -20.988 1.00 94.12 73 GLY A O 1
ATOM 577 N N . TYR A 1 74 ? -3.073 -4.819 -20.925 1.00 94.25 74 TYR A N 1
ATOM 578 C CA . TYR A 1 74 ? -2.934 -5.379 -19.585 1.00 94.25 74 TYR A CA 1
ATOM 579 C C . TYR A 1 74 ? 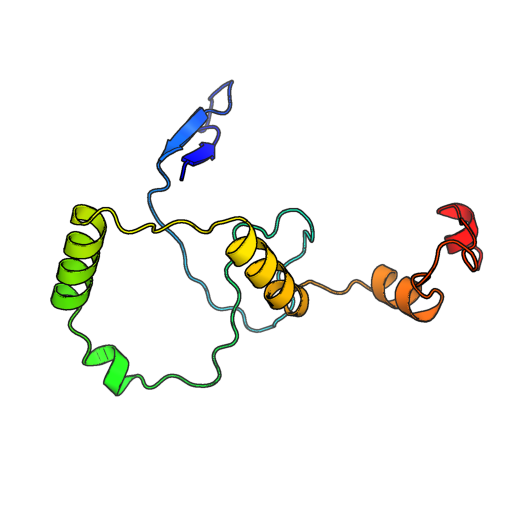-3.721 -4.563 -18.549 1.00 94.25 74 TYR A C 1
ATOM 581 O O . TYR A 1 74 ? -3.657 -3.329 -18.510 1.00 94.25 74 TYR A O 1
ATOM 589 N N . ARG A 1 75 ? -4.450 -5.260 -17.673 1.00 91.25 75 ARG A N 1
ATOM 590 C CA . ARG A 1 75 ? -5.209 -4.640 -16.587 1.00 91.25 75 ARG A CA 1
ATOM 591 C C . ARG A 1 75 ? -4.266 -4.278 -15.442 1.00 91.25 75 ARG A C 1
ATOM 593 O O . ARG A 1 75 ? -3.859 -5.131 -14.668 1.00 91.25 75 ARG A O 1
ATOM 600 N N . TYR A 1 76 ? -3.957 -2.993 -15.319 1.00 87.06 76 TYR A N 1
ATOM 601 C CA . TYR A 1 76 ? -3.075 -2.458 -14.273 1.00 87.06 76 TYR A CA 1
ATOM 602 C C . TYR A 1 76 ? -3.827 -1.925 -13.038 1.00 87.06 76 TYR A C 1
ATOM 604 O O . TYR A 1 76 ? -3.244 -1.237 -12.204 1.00 87.06 76 TYR A O 1
ATOM 612 N N . TRP A 1 77 ? -5.132 -2.184 -12.935 1.00 86.81 77 TRP A N 1
ATOM 613 C CA . TRP A 1 77 ? -5.955 -1.849 -11.772 1.00 86.81 77 TRP A CA 1
ATOM 614 C C . TRP A 1 77 ? -6.538 -3.117 -11.154 1.00 86.81 77 TRP A C 1
ATOM 616 O O . TRP A 1 77 ? -6.806 -4.085 -11.867 1.00 86.81 77 TRP A O 1
ATOM 626 N N . PHE A 1 78 ? -6.764 -3.078 -9.845 1.00 85.88 78 PHE A N 1
ATOM 627 C CA . PHE A 1 78 ? -7.321 -4.203 -9.110 1.00 85.88 78 PHE A CA 1
ATOM 628 C C . PHE A 1 78 ? -8.824 -4.381 -9.376 1.00 85.88 78 PHE A C 1
ATOM 630 O O . PHE A 1 78 ? -9.546 -3.398 -9.579 1.00 85.88 78 PHE A O 1
ATOM 637 N N . ASN A 1 79 ? -9.289 -5.627 -9.386 1.00 89.81 79 ASN A N 1
ATOM 638 C CA . ASN A 1 79 ? -10.701 -5.996 -9.306 1.00 89.81 79 ASN A CA 1
ATOM 639 C C . ASN A 1 79 ? -11.156 -6.131 -7.843 1.00 89.81 79 ASN A C 1
ATOM 641 O O . ASN A 1 79 ? -10.363 -5.998 -6.916 1.00 89.81 79 ASN A O 1
ATOM 645 N N . ASP A 1 80 ? -12.442 -6.406 -7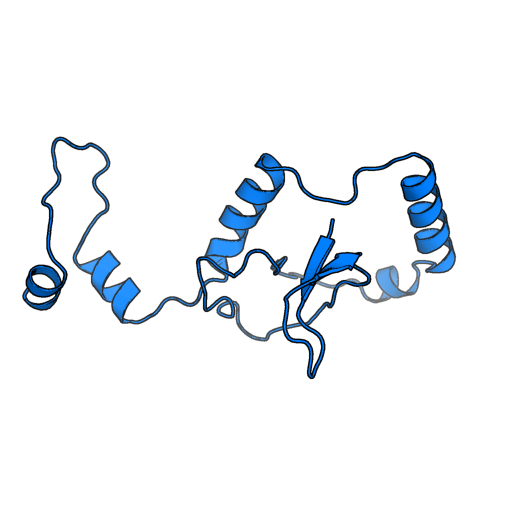.640 1.00 87.94 80 ASP A N 1
ATOM 646 C CA . ASP A 1 80 ? -13.027 -6.487 -6.298 1.00 87.94 80 ASP A CA 1
ATOM 647 C C . ASP A 1 80 ? -12.419 -7.613 -5.442 1.00 87.94 80 ASP A C 1
ATOM 649 O O . ASP A 1 80 ? -12.283 -7.457 -4.231 1.00 87.94 80 ASP A O 1
ATOM 653 N N . GLU A 1 81 ? -12.004 -8.720 -6.062 1.00 90.94 81 GLU A N 1
ATOM 654 C CA . GLU A 1 81 ? -11.361 -9.853 -5.383 1.00 90.94 81 GLU A CA 1
ATOM 655 C C . GLU A 1 81 ? -9.948 -9.490 -4.903 1.00 90.94 81 GLU A C 1
ATOM 657 O O . GLU A 1 81 ? -9.629 -9.677 -3.731 1.00 90.94 81 GLU A O 1
ATOM 662 N N . GLU A 1 82 ? -9.135 -8.895 -5.780 1.00 89.12 82 GLU A N 1
ATOM 663 C CA . GLU A 1 82 ? -7.783 -8.404 -5.485 1.00 89.12 82 GLU A CA 1
ATOM 664 C C . GLU A 1 82 ? -7.825 -7.287 -4.427 1.00 89.12 82 GLU A C 1
ATOM 666 O O . GLU A 1 82 ? -6.969 -7.212 -3.548 1.00 89.12 82 GLU A O 1
ATOM 671 N N . ILE A 1 83 ? -8.854 -6.433 -4.467 1.00 85.69 83 ILE A N 1
ATOM 672 C CA . ILE A 1 83 ? -9.096 -5.408 -3.445 1.00 85.69 83 ILE A CA 1
ATOM 673 C C . ILE A 1 83 ? -9.442 -6.051 -2.092 1.00 85.69 83 ILE A C 1
ATOM 675 O O . ILE A 1 83 ? -8.949 -5.601 -1.058 1.00 85.69 83 ILE A O 1
ATOM 679 N N . ALA A 1 84 ? -10.280 -7.090 -2.073 1.00 85.62 84 ALA A N 1
ATOM 680 C CA . ALA A 1 84 ? -10.655 -7.783 -0.841 1.00 85.62 84 ALA A CA 1
ATOM 681 C C . ALA A 1 84 ? -9.476 -8.545 -0.215 1.00 85.62 84 ALA A C 1
ATOM 683 O O . ALA A 1 84 ? -9.350 -8.588 1.010 1.00 85.62 84 ALA A O 1
ATOM 684 N N . GLU A 1 85 ? -8.612 -9.137 -1.039 1.00 87.88 85 GLU A N 1
ATOM 685 C CA . GLU A 1 85 ? -7.346 -9.725 -0.597 1.00 87.88 85 GLU A CA 1
ATOM 686 C C . GLU A 1 85 ? -6.434 -8.656 0.008 1.00 87.88 85 GLU A C 1
ATOM 688 O O . GLU A 1 85 ? -6.020 -8.784 1.158 1.00 87.88 85 GLU A O 1
ATOM 693 N N . LEU A 1 86 ? -6.232 -7.545 -0.706 1.00 85.56 86 LEU A N 1
ATOM 694 C CA . LEU A 1 86 ? -5.432 -6.426 -0.221 1.00 85.56 86 LEU A CA 1
ATOM 695 C C . LEU A 1 86 ? -5.919 -5.897 1.136 1.00 85.56 86 LEU A C 1
ATOM 697 O O . LEU A 1 86 ? -5.097 -5.597 2.001 1.00 85.56 86 LEU A O 1
ATOM 701 N N . TYR A 1 87 ? -7.235 -5.767 1.341 1.00 82.12 87 TYR A N 1
ATOM 702 C CA . TYR A 1 87 ? -7.769 -5.303 2.626 1.00 82.12 87 TYR A CA 1
ATOM 703 C C . TYR A 1 87 ? -7.451 -6.239 3.778 1.00 82.12 87 TYR A C 1
ATOM 705 O O . TYR A 1 87 ? -7.150 -5.763 4.869 1.00 82.12 87 TYR A O 1
ATOM 713 N N . ARG A 1 88 ? -7.501 -7.545 3.525 1.00 84.06 88 ARG A N 1
ATOM 714 C CA . ARG A 1 88 ? -7.210 -8.565 4.530 1.00 84.06 88 ARG A CA 1
ATOM 715 C C . ARG A 1 88 ? -5.754 -8.497 4.971 1.00 84.06 88 ARG A C 1
ATOM 717 O O . ARG A 1 88 ? -5.478 -8.461 6.160 1.00 84.06 88 ARG A O 1
ATOM 724 N N . GLU A 1 89 ? -4.839 -8.367 4.015 1.00 83.81 89 GLU A N 1
ATOM 725 C CA . GLU A 1 89 ? -3.410 -8.205 4.311 1.00 83.81 89 GLU A CA 1
ATOM 726 C C . GLU A 1 89 ? -3.109 -6.850 4.972 1.00 83.81 89 GLU A C 1
ATOM 728 O O . GLU A 1 89 ? -2.222 -6.735 5.815 1.00 83.81 89 GLU A O 1
ATOM 733 N N . SER A 1 90 ? -3.879 -5.811 4.635 1.00 83.94 90 SER A N 1
ATOM 734 C CA . SER A 1 90 ? -3.718 -4.470 5.212 1.00 83.94 90 SER A CA 1
ATOM 735 C C . SER A 1 90 ? -4.183 -4.367 6.669 1.00 83.94 90 SER A C 1
ATOM 737 O O . SER A 1 90 ? -3.789 -3.423 7.354 1.00 83.94 90 SER A O 1
ATOM 739 N N . GLU A 1 91 ? -5.009 -5.300 7.155 1.00 81.06 91 GLU A N 1
ATOM 740 C CA . GLU A 1 91 ? -5.518 -5.314 8.535 1.00 81.06 91 GLU A CA 1
ATOM 741 C C . GLU A 1 91 ? -4.378 -5.366 9.562 1.00 81.06 91 GLU A C 1
ATOM 743 O O . GLU A 1 91 ? -4.418 -4.665 10.571 1.00 81.06 91 GLU A O 1
ATOM 748 N N . ALA A 1 92 ? -3.301 -6.090 9.243 1.00 81.12 92 ALA A N 1
ATOM 749 C CA . ALA A 1 92 ? -2.105 -6.193 10.079 1.00 81.12 92 ALA A CA 1
ATOM 750 C C . ALA A 1 92 ? -1.336 -4.867 10.259 1.00 81.12 92 ALA A C 1
ATOM 752 O O . ALA A 1 92 ? -0.463 -4.787 11.120 1.00 81.12 92 ALA A O 1
ATOM 753 N N . PHE A 1 93 ? -1.640 -3.840 9.458 1.00 83.38 93 PHE A N 1
ATOM 754 C CA . PHE A 1 93 ? -0.998 -2.519 9.504 1.00 83.38 93 PHE A CA 1
ATOM 755 C C . PHE A 1 93 ? -1.920 -1.422 10.071 1.00 83.38 93 PHE A C 1
ATOM 757 O O . PHE A 1 93 ? -1.586 -0.228 10.041 1.00 83.38 93 PHE A O 1
ATOM 764 N N . GLN A 1 94 ? -3.113 -1.807 10.542 1.00 82.56 94 GLN A N 1
ATOM 765 C CA . GLN A 1 94 ? -4.062 -0.896 11.175 1.00 82.56 94 GLN A CA 1
ATOM 766 C C . GLN A 1 94 ? -3.637 -0.549 12.594 1.00 82.56 94 GLN A C 1
ATOM 768 O O . GLN A 1 94 ? -3.293 -1.419 13.391 1.00 82.56 94 GLN A O 1
ATOM 773 N N . VAL A 1 95 ? -3.731 0.738 12.926 1.00 81.00 95 VAL A N 1
ATOM 774 C CA . VAL A 1 95 ? -3.473 1.203 14.287 1.00 81.00 95 VAL A CA 1
ATOM 775 C C . VAL A 1 95 ? -4.535 0.637 15.222 1.00 81.00 95 VAL A C 1
ATOM 777 O O . VAL A 1 95 ? -5.708 1.000 15.133 1.00 81.00 95 VAL A O 1
ATOM 780 N N . GLN A 1 96 ? -4.109 -0.217 16.149 1.00 74.31 96 GLN A N 1
ATOM 781 C CA . GLN A 1 96 ? -4.950 -0.667 17.253 1.00 74.31 96 GLN A CA 1
ATOM 782 C C . GLN A 1 96 ? -4.991 0.424 18.322 1.00 74.31 96 GLN A C 1
ATOM 784 O O . GLN A 1 96 ? -3.964 0.807 18.883 1.00 74.31 96 GLN A O 1
ATOM 789 N N . THR A 1 97 ? -6.180 0.962 18.583 1.00 82.12 97 THR A N 1
ATOM 790 C CA . THR A 1 97 ? -6.369 1.954 19.644 1.00 82.12 97 THR A CA 1
ATOM 791 C C . THR A 1 97 ? -6.696 1.264 20.969 1.00 82.12 97 THR A C 1
ATOM 793 O O . THR A 1 97 ? -7.187 0.134 20.986 1.00 82.12 97 THR A O 1
ATOM 796 N N . ALA A 1 98 ? -6.455 1.939 22.096 1.00 82.94 98 ALA A N 1
ATOM 797 C CA . ALA A 1 98 ? -6.758 1.384 23.419 1.00 82.94 98 ALA A CA 1
ATOM 798 C C . ALA A 1 98 ? -8.257 1.075 23.584 1.00 82.94 98 ALA A C 1
ATOM 800 O O . ALA A 1 98 ? -8.633 0.117 24.253 1.00 82.94 98 ALA A O 1
ATOM 801 N N . GLU A 1 99 ? -9.119 1.868 22.947 1.00 83.94 99 GLU A N 1
ATOM 802 C CA . GLU A 1 99 ? -10.561 1.638 22.896 1.00 83.94 99 GLU A CA 1
ATOM 803 C C . GLU A 1 99 ? -10.894 0.343 22.146 1.00 83.94 99 GLU A C 1
ATOM 805 O O . GLU A 1 99 ? -11.707 -0.442 22.625 1.00 83.94 99 GLU A O 1
ATOM 810 N N . MET A 1 100 ? -10.241 0.090 21.005 1.00 82.00 100 MET A N 1
ATOM 811 C CA . MET A 1 100 ? -10.416 -1.144 20.230 1.00 82.00 100 MET A CA 1
ATOM 812 C C . MET A 1 100 ? -9.952 -2.371 21.027 1.00 82.00 100 MET A C 1
ATOM 814 O O . MET A 1 100 ? -10.661 -3.375 21.084 1.00 82.00 100 MET A O 1
ATOM 818 N N . GLU A 1 101 ? -8.803 -2.278 21.703 1.00 82.81 101 GLU A N 1
ATOM 819 C CA . GLU A 1 101 ? -8.282 -3.355 22.554 1.00 82.81 101 GLU A CA 1
ATOM 820 C C . GLU A 1 101 ? -9.231 -3.663 23.724 1.00 82.81 101 GLU A C 1
ATOM 822 O O . GLU A 1 101 ? -9.519 -4.826 24.010 1.00 82.81 101 GLU A O 1
ATOM 827 N N . LEU A 1 102 ? -9.770 -2.626 24.377 1.00 85.50 102 LEU A N 1
ATOM 828 C CA . LEU A 1 102 ? -10.765 -2.780 25.441 1.00 85.50 102 LEU A CA 1
ATOM 829 C C . LEU A 1 102 ? -12.045 -3.451 24.935 1.00 85.50 102 LEU A C 1
ATOM 831 O O . LEU A 1 102 ? -12.579 -4.325 25.617 1.00 85.50 102 LEU A O 1
ATOM 835 N N . LEU A 1 103 ? -12.516 -3.085 23.739 1.00 86.06 103 LEU A N 1
ATOM 836 C CA . LEU A 1 103 ? -13.678 -3.726 23.127 1.00 86.06 103 LEU A CA 1
ATOM 837 C C . LEU A 1 103 ? -13.421 -5.210 22.857 1.00 86.06 103 LEU A C 1
ATOM 839 O O . LEU A 1 103 ? -14.221 -6.038 23.279 1.00 86.06 103 LEU A O 1
ATOM 843 N N . LEU A 1 104 ? -12.293 -5.554 22.230 1.00 84.44 104 LEU A N 1
ATOM 844 C CA . LEU A 1 104 ? -11.925 -6.945 21.935 1.00 84.44 104 LEU A CA 1
ATOM 845 C C . LEU A 1 104 ? -11.690 -7.782 23.200 1.00 84.44 104 LEU A C 1
ATOM 847 O O . LEU A 1 104 ? -11.876 -8.996 23.186 1.00 84.44 104 LEU A O 1
ATOM 851 N N . ARG A 1 105 ? -11.278 -7.148 24.302 1.00 83.19 105 ARG A N 1
ATOM 852 C CA . ARG A 1 105 ? -11.117 -7.811 25.600 1.00 83.19 105 ARG A CA 1
ATOM 853 C C . ARG A 1 105 ? -12.453 -8.115 26.278 1.00 83.19 105 ARG A C 1
ATOM 855 O O . ARG A 1 105 ? -12.566 -9.137 26.952 1.00 83.19 105 ARG A O 1
ATOM 862 N N . CYS A 1 106 ? -13.411 -7.196 26.192 1.00 84.12 106 CYS A N 1
ATOM 863 C CA . CYS A 1 106 ? -14.676 -7.289 26.923 1.00 84.12 106 CYS A CA 1
ATOM 864 C C . CYS A 1 106 ? -15.797 -7.949 26.109 1.00 84.12 106 CYS A C 1
ATOM 866 O O . CYS A 1 106 ? -16.759 -8.435 26.704 1.00 84.12 106 CYS A O 1
ATOM 868 N N . PHE A 1 107 ? -15.680 -7.972 24.779 1.00 85.31 107 PHE A N 1
ATOM 869 C CA . PHE A 1 107 ? -16.732 -8.406 23.868 1.00 85.31 107 PHE A CA 1
ATOM 870 C C . PHE A 1 107 ? -16.178 -9.302 22.756 1.00 85.31 107 PHE A C 1
ATOM 872 O O . PHE A 1 107 ? -15.119 -9.040 22.191 1.00 85.31 107 PHE A O 1
ATOM 879 N N . GLU A 1 108 ? -16.944 -10.329 22.396 1.00 82.88 108 GLU A N 1
ATOM 880 C CA . GLU A 1 108 ? -16.679 -11.184 21.239 1.00 82.88 108 GLU A CA 1
ATOM 881 C C . GLU A 1 108 ? -17.729 -10.925 20.155 1.00 82.88 108 GLU A C 1
ATOM 883 O O . GLU A 1 108 ? -18.910 -10.714 20.446 1.00 82.88 108 GLU A O 1
ATOM 888 N N . LEU A 1 109 ? -17.302 -10.943 18.890 1.00 78.75 109 LEU A N 1
ATOM 889 C CA . LEU A 1 109 ? -18.226 -10.854 17.764 1.00 78.75 109 LEU A CA 1
ATOM 890 C C . LEU A 1 109 ? -19.054 -12.149 17.689 1.00 78.75 109 LEU A C 1
ATOM 892 O O . LEU A 1 109 ? -18.472 -13.231 17.565 1.00 78.75 109 LEU A O 1
ATOM 896 N N . PRO A 1 110 ? -20.395 -12.068 17.737 1.00 78.50 110 PRO A N 1
ATOM 897 C CA . PRO A 1 110 ? -21.240 -13.251 17.695 1.00 78.50 110 PRO A CA 1
ATOM 898 C C . PRO A 1 110 ? -21.085 -13.964 16.349 1.00 78.50 110 PRO A C 1
ATOM 900 O O . PRO A 1 110 ? -21.154 -13.350 15.285 1.00 78.50 110 PRO A O 1
ATOM 903 N N . THR A 1 111 ? -20.888 -15.283 16.390 1.00 76.19 111 THR A N 1
ATOM 904 C CA . THR A 1 111 ? -20.744 -16.109 15.177 1.00 76.19 111 THR A CA 1
ATOM 905 C C . THR A 1 111 ? -22.097 -16.420 14.529 1.00 76.19 111 THR A C 1
ATOM 907 O O . THR A 1 111 ? -22.171 -16.732 13.342 1.00 76.19 111 THR A O 1
ATOM 910 N N . THR A 1 112 ? -23.173 -16.331 15.311 1.00 77.12 112 THR A N 1
ATOM 911 C CA . THR A 1 112 ? -24.557 -16.583 14.904 1.00 77.12 112 THR A CA 1
ATOM 912 C C . THR A 1 112 ? -25.490 -15.591 15.585 1.00 77.12 112 THR A C 1
ATOM 914 O O . THR A 1 112 ? -25.312 -15.277 16.759 1.00 77.12 112 THR A O 1
ATOM 917 N N . ASP A 1 113 ? -26.533 -15.162 14.876 1.00 69.69 113 ASP A N 1
ATOM 918 C CA . ASP A 1 113 ? -27.516 -14.177 15.362 1.00 69.69 113 ASP A CA 1
ATOM 919 C C . ASP A 1 113 ? -28.294 -14.644 16.612 1.00 69.69 113 ASP A C 1
ATOM 921 O O . ASP A 1 113 ? -28.916 -13.839 17.298 1.00 69.69 113 ASP A O 1
ATOM 925 N N . SER A 1 114 ? -28.269 -15.945 16.929 1.00 73.62 114 SER A N 1
ATOM 926 C CA . SER A 1 114 ? -28.992 -16.527 18.067 1.00 73.62 114 SER A CA 1
ATOM 927 C C . SER A 1 114 ? -28.375 -16.237 19.437 1.00 73.62 114 SER A C 1
ATOM 929 O O . SER A 1 114 ? -29.108 -16.271 20.420 1.00 73.62 114 SER A O 1
ATOM 931 N N . ASP A 1 115 ? -27.073 -15.944 19.502 1.00 73.25 115 ASP A N 1
ATOM 932 C CA . ASP A 1 115 ? -26.322 -15.728 20.750 1.00 73.25 115 ASP A CA 1
ATOM 933 C C . ASP A 1 115 ? -25.677 -14.331 20.760 1.00 73.25 115 ASP A C 1
ATOM 935 O O . ASP A 1 115 ? -24.487 -14.171 21.031 1.00 73.25 115 ASP A O 1
ATOM 939 N N . CYS A 1 116 ? -26.458 -13.300 20.416 1.00 81.06 116 CYS A N 1
ATOM 940 C CA . CYS A 1 116 ? -26.000 -11.914 20.435 1.00 81.06 116 CYS A CA 1
ATOM 941 C C . CYS A 1 116 ? -26.838 -11.030 21.369 1.00 81.06 116 CYS A C 1
ATOM 943 O O . CYS A 1 116 ? -28.060 -11.150 21.457 1.00 81.06 116 CYS A O 1
ATOM 945 N N . SER A 1 117 ? -26.159 -10.112 22.058 1.00 81.38 117 SER A N 1
ATOM 946 C CA . SER A 1 117 ? -26.784 -9.027 22.814 1.00 81.38 117 SER A CA 1
ATOM 947 C C . SER A 1 117 ? -26.462 -7.716 22.115 1.00 81.38 117 SER A C 1
ATOM 949 O O . SER A 1 117 ? -25.293 -7.356 21.976 1.00 81.38 117 SER A O 1
ATOM 951 N N . TYR A 1 118 ? -27.488 -6.993 21.674 1.00 84.12 118 TYR A N 1
ATOM 952 C CA . TYR A 1 118 ? -27.304 -5.657 21.117 1.00 84.12 118 TYR A CA 1
ATOM 953 C C . TYR A 1 118 ? -27.061 -4.672 22.257 1.00 84.12 118 TYR A C 1
ATOM 955 O O . TYR A 1 118 ? -27.933 -4.479 23.101 1.00 84.12 118 TYR A O 1
ATOM 963 N N . LEU A 1 119 ? -25.882 -4.056 22.267 1.00 84.88 119 LEU A N 1
ATOM 964 C CA . LEU A 1 119 ? -25.496 -3.051 23.250 1.00 84.88 119 LEU A CA 1
ATOM 965 C C . LEU A 1 119 ? -25.352 -1.693 22.567 1.00 84.88 119 LEU A C 1
ATOM 967 O O . LEU A 1 119 ? -24.769 -1.563 21.489 1.00 84.88 119 LEU A O 1
ATOM 971 N N . THR A 1 120 ? -25.877 -0.662 23.212 1.00 87.56 120 THR A N 1
ATOM 972 C CA . THR A 1 120 ? -25.636 0.733 22.852 1.00 87.56 120 THR A CA 1
ATOM 973 C C . THR A 1 120 ? -24.255 1.179 23.331 1.00 87.56 120 THR A C 1
ATOM 975 O O . THR A 1 120 ? -23.669 0.598 24.244 1.00 87.56 120 THR A O 1
ATOM 978 N N . THR A 1 121 ? -23.731 2.268 22.762 1.00 84.06 121 THR A N 1
ATOM 979 C CA . THR A 1 121 ? -22.430 2.829 23.168 1.00 84.06 121 THR A CA 1
ATOM 980 C C . THR A 1 121 ? -22.371 3.140 24.667 1.00 84.06 121 THR A C 1
ATOM 982 O O . THR A 1 121 ? -21.334 2.951 25.292 1.00 84.06 121 THR A O 1
ATOM 985 N N . THR A 1 122 ? -23.480 3.586 25.263 1.00 86.50 122 THR A N 1
ATOM 986 C CA . THR A 1 122 ? -23.546 3.876 26.701 1.00 86.50 122 THR A CA 1
ATOM 987 C C . THR A 1 122 ? -23.468 2.605 27.540 1.00 86.50 122 THR A C 1
ATOM 989 O O . THR A 1 122 ? -22.760 2.598 28.538 1.00 86.50 122 THR A O 1
ATOM 992 N N . GLU A 1 123 ? -24.149 1.532 27.128 1.00 85.69 123 GLU A N 1
ATOM 993 C CA . GLU A 1 123 ? -24.108 0.240 27.829 1.00 85.69 123 GLU A CA 1
ATOM 994 C C . GLU A 1 123 ? -22.703 -0.372 27.788 1.00 85.69 123 GLU A C 1
ATOM 996 O O . GLU A 1 123 ? -22.228 -0.874 28.804 1.00 85.69 123 GLU A O 1
ATOM 1001 N N .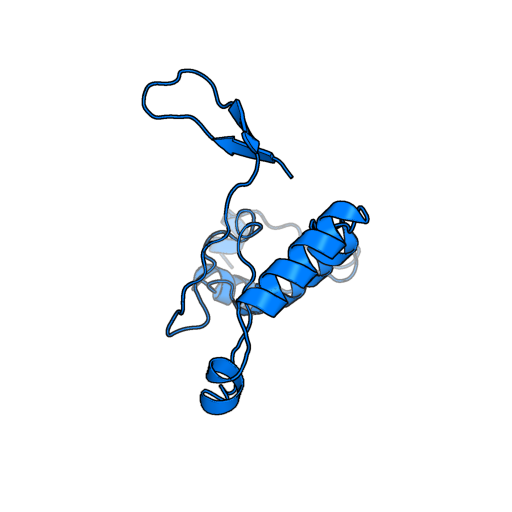 ILE A 1 124 ? -22.007 -0.232 26.654 1.00 86.25 124 ILE A N 1
ATOM 1002 C CA . ILE A 1 124 ? -20.606 -0.641 26.485 1.00 86.25 124 ILE A CA 1
ATOM 1003 C C . ILE A 1 124 ? -19.674 0.131 27.431 1.00 86.25 124 ILE A C 1
ATOM 1005 O O . ILE A 1 124 ? -18.787 -0.465 28.030 1.00 86.25 124 ILE A O 1
ATOM 1009 N N . LEU A 1 125 ? -19.875 1.444 27.599 1.00 81.44 125 LEU A N 1
ATOM 1010 C CA . LEU A 1 125 ? -19.062 2.265 28.511 1.00 81.44 125 LEU A CA 1
ATOM 1011 C C . LEU A 1 125 ? -19.260 1.910 29.992 1.00 81.44 125 LEU A C 1
ATOM 1013 O O . LEU A 1 125 ? -18.421 2.264 30.818 1.00 81.44 125 LEU A O 1
ATOM 1017 N N . THR A 1 126 ? -20.383 1.276 30.336 1.00 78.75 126 THR A N 1
ATOM 1018 C CA . THR A 1 126 ? -20.752 0.925 31.717 1.00 78.75 126 THR A CA 1
ATOM 1019 C C . THR A 1 126 ? -20.485 -0.533 32.094 1.00 78.75 126 THR A C 1
ATOM 1021 O O . THR A 1 126 ? -20.790 -0.907 33.227 1.00 78.75 126 THR A O 1
ATOM 1024 N N . TYR A 1 127 ? -19.970 -1.340 31.163 1.00 72.50 127 TYR A N 1
ATOM 1025 C CA . TYR A 1 127 ? -19.649 -2.757 31.356 1.00 72.50 127 TYR A CA 1
ATOM 1026 C C . TYR A 1 127 ? -18.317 -2.941 32.098 1.00 72.50 127 TYR A C 1
ATOM 1028 O O . TYR A 1 127 ? -18.279 -3.763 33.041 1.00 72.50 127 TYR A O 1
#

Foldseek 3Di:
DWDFDAPVPRPHTDTHDDDDADDDDDPDLADAADLVPCLNDQDDDDPDDPVVVVVPDDVVVVVVVVVVCVVVVNDPDDDPVRSVVSSVVSVSSHHDDPVNVLCVVVDDDDPDPVPDDDDDPVRSVVD

Secondary structure (DSSP, 8-state):
-EEEE--TT-SS-EEEE---------SSS--B--TTTGGG----------HHHHHHS-HHHHHHHHHHHHHTT---S--HHHHHHHHHHHGGGB---HHHHHHHHH----SSGGG-----HHHHHT-

Sequence (127 aa):
PMVKYRMPYDKHVEEHPHMASFVASVNGNDFLTDPTGSRRFLPFEVLSIDINRARAVSMDAVYAEAKSLLQSGYRYWFNDEEIAELYRESEAFQVQTAEMELLLRCFELPTTDSDCSYLTTTEILTY

pLDDT: mean 85.57, std 7.82, range [60.34, 97.38]

Radius of gyration: 21.44 Å; chains: 1; bounding box: 52×44×57 Å

Organism: NCBI:txid1410950